Protein AF-A0A963EP84-F1 (afdb_monomer_lite)

Foldseek 3Di:
DQVVVVVVPDDAQDKDKGWAWCVRPVAQNADPPPGHHRDIDIDTDGHHDDPPCPDPPDDDPPPDDDDDDD

pLDDT: mean 80.19, std 16.91, range [43.84, 94.75]

Secondary structure (DSSP, 8-state):
-HHHHHHHHPPTT-EEEEEE-GGGTTGGG-BTTTB-TT--EEEEEE------------------------

Radius of gyration: 19.46 Å; chains: 1; bounding box: 30×58×29 Å

Sequence (70 aa):
PGWTEALQLMPVGSKWKLTIPSDLAYGPAGAGQVIGPNAALVFDVELLSIPSQTAPEGEAADEAAAPASE

Structure (mmCIF, N/CA/C/O backbone):
data_AF-A0A963EP84-F1
#
_entry.id   AF-A0A963EP84-F1
#
loop_
_atom_site.group_PDB
_atom_site.id
_atom_site.type_symbol
_atom_site.label_atom_id
_atom_site.label_alt_id
_atom_site.label_comp_id
_atom_site.label_asym_id
_atom_site.label_entity_id
_atom_site.label_seq_id
_atom_site.pdbx_PDB_ins_code
_atom_site.Cartn_x
_atom_site.Cartn_y
_atom_site.Cartn_z
_atom_site.occupancy
_atom_site.B_iso_or_equiv
_atom_site.auth_seq_id
_atom_site.auth_comp_id
_atom_site.auth_asym_id
_atom_site.auth_atom_id
_atom_site.pdbx_PDB_model_num
ATOM 1 N N . PRO A 1 1 ? -1.539 4.833 -6.482 1.00 80.31 1 PRO A N 1
ATOM 2 C CA . PRO A 1 1 ? -2.636 4.011 -7.046 1.00 80.31 1 PRO A CA 1
ATOM 3 C C . PRO A 1 1 ? -2.822 2.684 -6.293 1.00 80.31 1 PRO A C 1
ATOM 5 O O . PRO A 1 1 ? -3.712 2.628 -5.456 1.00 80.31 1 PRO A O 1
ATOM 8 N N . GLY A 1 2 ? -1.944 1.681 -6.465 1.00 85.62 2 GLY A N 1
ATOM 9 C CA . GLY A 1 2 ? -2.191 0.337 -5.913 1.00 85.62 2 GLY A CA 1
ATOM 10 C C . GLY A 1 2 ? -2.286 0.274 -4.383 1.00 85.62 2 GLY A C 1
ATOM 11 O O . GLY A 1 2 ? -3.160 -0.389 -3.835 1.00 85.62 2 GLY A O 1
ATOM 12 N N . TRP A 1 3 ? -1.433 1.021 -3.678 1.00 86.81 3 TRP A N 1
ATOM 13 C CA . TRP A 1 3 ? -1.478 1.118 -2.213 1.00 86.81 3 TRP A CA 1
ATOM 14 C C . TRP A 1 3 ? -2.710 1.856 -1.689 1.00 86.81 3 TRP A C 1
ATOM 16 O O . TRP A 1 3 ? -3.296 1.451 -0.690 1.00 86.81 3 TRP A O 1
ATOM 26 N N . THR A 1 4 ? -3.097 2.941 -2.358 1.00 86.81 4 THR A N 1
ATOM 27 C CA . THR A 1 4 ? -4.212 3.796 -1.940 1.00 86.81 4 THR A CA 1
ATOM 28 C C . THR A 1 4 ? -5.529 3.029 -1.976 1.00 86.81 4 THR A C 1
ATOM 30 O O . THR A 1 4 ? -6.266 3.045 -0.998 1.00 86.81 4 THR A O 1
ATOM 33 N N . GLU A 1 5 ? -5.795 2.307 -3.065 1.00 87.75 5 GLU A N 1
ATOM 34 C CA . GLU A 1 5 ? -7.013 1.506 -3.215 1.00 87.75 5 GLU A CA 1
ATOM 35 C C . GLU A 1 5 ? -7.027 0.321 -2.244 1.00 87.75 5 GLU A C 1
ATOM 37 O O . GLU A 1 5 ? -8.024 0.076 -1.568 1.00 87.75 5 GLU A O 1
ATOM 42 N N . ALA A 1 6 ? -5.899 -0.386 -2.114 1.00 88.44 6 ALA A N 1
ATOM 43 C CA . ALA A 1 6 ? -5.810 -1.542 -1.232 1.00 88.44 6 ALA A CA 1
ATOM 44 C C . ALA A 1 6 ? -6.048 -1.180 0.241 1.00 88.44 6 ALA A C 1
ATOM 46 O O . ALA A 1 6 ? -6.798 -1.875 0.923 1.00 88.44 6 ALA A O 1
ATOM 47 N N . LEU A 1 7 ? -5.455 -0.084 0.728 1.00 88.12 7 LEU A N 1
ATOM 48 C CA . LEU A 1 7 ? -5.627 0.357 2.116 1.00 88.12 7 LEU A CA 1
ATOM 49 C C . LEU A 1 7 ? -7.044 0.872 2.399 1.00 88.12 7 LEU A C 1
ATOM 51 O O . LEU A 1 7 ? -7.537 0.681 3.505 1.00 88.12 7 LEU A O 1
ATOM 55 N N . GLN A 1 8 ? -7.716 1.478 1.416 1.00 89.06 8 GLN A N 1
ATOM 56 C CA . GLN A 1 8 ? -9.105 1.933 1.562 1.00 89.06 8 GLN A CA 1
ATOM 57 C C . GLN A 1 8 ? -10.107 0.778 1.686 1.00 89.06 8 GLN A C 1
ATOM 59 O O . GLN A 1 8 ? -11.146 0.933 2.323 1.00 89.06 8 GLN A O 1
ATOM 64 N N . LEU A 1 9 ? -9.807 -0.378 1.090 1.00 89.56 9 LEU A N 1
ATOM 65 C CA . LEU A 1 9 ? -10.662 -1.568 1.144 1.00 89.56 9 LEU A CA 1
ATOM 66 C C . LEU A 1 9 ? -10.380 -2.462 2.359 1.00 89.56 9 LEU A C 1
ATOM 68 O O . LEU A 1 9 ? -11.147 -3.385 2.639 1.00 89.56 9 LEU A O 1
ATOM 72 N N . MET A 1 10 ? -9.274 -2.224 3.062 1.00 90.88 10 MET A N 1
ATOM 73 C CA . MET A 1 10 ? -8.785 -3.118 4.099 1.00 90.88 10 MET A CA 1
ATOM 74 C C . MET A 1 10 ? -9.462 -2.828 5.453 1.00 90.88 10 MET A C 1
ATOM 76 O O . MET A 1 10 ? -9.395 -1.701 5.945 1.00 90.88 10 MET A O 1
ATOM 80 N N . PRO A 1 11 ? -10.088 -3.825 6.107 1.00 88.75 11 PRO A N 1
ATOM 81 C CA . PRO A 1 11 ? -10.671 -3.636 7.431 1.00 88.75 11 PRO A CA 1
ATOM 82 C C . PRO A 1 11 ? -9.587 -3.515 8.510 1.00 88.75 11 PRO A C 1
ATOM 84 O O . PRO A 1 11 ? -8.592 -4.246 8.488 1.00 88.75 11 PRO A O 1
ATOM 87 N N . VAL A 1 12 ? -9.810 -2.654 9.508 1.00 92.12 12 VAL A N 1
ATOM 88 C CA . VAL A 1 12 ? -8.921 -2.526 10.677 1.00 92.12 12 VAL A CA 1
ATOM 89 C C . VAL A 1 12 ? -8.830 -3.860 11.426 1.00 92.12 12 VAL A C 1
ATOM 91 O O . VAL A 1 12 ? -9.829 -4.547 11.621 1.00 92.12 12 VAL A O 1
ATOM 94 N N . GLY A 1 13 ? -7.618 -4.234 11.825 1.00 91.50 13 GLY A N 1
ATOM 95 C CA . GLY A 1 13 ? -7.269 -5.514 12.440 1.00 91.50 13 GLY A CA 1
ATOM 96 C C . GLY A 1 13 ? -7.010 -6.648 11.443 1.00 91.50 13 GLY A C 1
ATOM 97 O O . GLY A 1 13 ? -6.729 -7.768 11.863 1.00 91.50 13 GLY A O 1
ATOM 98 N N . SER A 1 14 ? -7.109 -6.399 10.134 1.00 92.75 14 SER A N 1
ATOM 99 C CA . SER A 1 14 ? -6.874 -7.431 9.116 1.00 92.75 14 SER A CA 1
ATOM 100 C C . SER A 1 14 ? -5.405 -7.522 8.714 1.00 92.75 14 SER A C 1
ATOM 102 O O . SER A 1 14 ? -4.659 -6.546 8.797 1.00 92.75 14 SER A O 1
ATOM 104 N N . LYS A 1 15 ? -5.008 -8.691 8.195 1.00 94.62 15 LYS A N 1
ATOM 105 C CA . LYS A 1 15 ? -3.705 -8.918 7.562 1.00 94.62 15 LYS A CA 1
ATOM 106 C C . LYS A 1 15 ? -3.882 -9.394 6.130 1.00 94.62 15 LYS A C 1
ATOM 108 O O . LYS A 1 15 ? -4.497 -10.434 5.900 1.00 94.62 15 LYS A O 1
ATOM 113 N N . TRP A 1 16 ? -3.383 -8.622 5.174 1.00 94.75 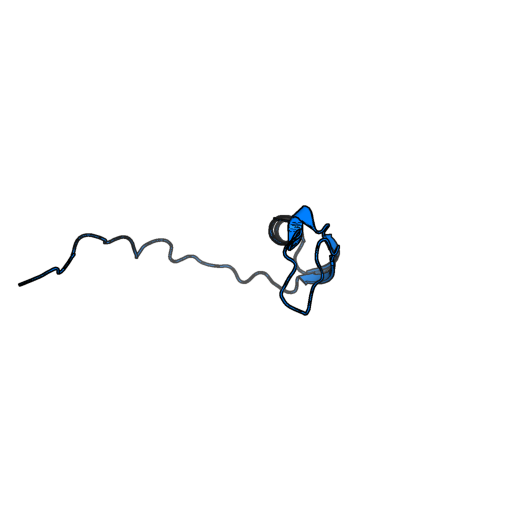16 TRP A N 1
ATOM 114 C CA . TRP A 1 16 ? -3.558 -8.856 3.745 1.00 94.75 16 TRP A CA 1
ATOM 115 C C . TRP A 1 16 ? -2.206 -8.991 3.056 1.00 94.75 16 TRP A C 1
ATOM 117 O O . TRP A 1 16 ? -1.243 -8.309 3.402 1.00 94.75 16 TRP A O 1
ATOM 127 N N . LYS A 1 17 ? -2.162 -9.846 2.034 1.00 94.44 17 LYS A N 1
ATOM 128 C CA . LYS A 1 17 ? -1.022 -9.947 1.129 1.00 94.44 17 LYS A CA 1
ATOM 129 C C . LYS A 1 17 ? -1.349 -9.214 -0.164 1.00 94.44 17 LYS A C 1
ATOM 131 O O . LYS A 1 17 ? -2.170 -9.678 -0.953 1.00 94.44 17 LYS A O 1
ATOM 136 N N . LEU A 1 18 ? -0.716 -8.069 -0.373 1.00 93.19 18 LEU A N 1
ATOM 137 C CA . LEU A 1 18 ? -0.917 -7.233 -1.548 1.00 93.19 18 LEU A CA 1
ATOM 138 C C . LEU A 1 18 ? 0.113 -7.590 -2.611 1.00 93.19 18 LEU A C 1
ATOM 140 O O . LEU A 1 18 ? 1.310 -7.604 -2.340 1.00 93.19 18 LEU A O 1
ATOM 144 N N . THR A 1 19 ? -0.357 -7.853 -3.826 1.00 93.81 19 THR A N 1
ATOM 145 C CA . THR A 1 19 ? 0.503 -8.002 -5.004 1.00 93.81 19 THR A CA 1
ATOM 146 C C . THR A 1 19 ? 0.213 -6.837 -5.932 1.00 93.81 19 THR A C 1
ATOM 148 O O . THR A 1 19 ? -0.870 -6.762 -6.508 1.00 93.81 19 THR A O 1
ATOM 151 N N . ILE A 1 20 ? 1.158 -5.908 -6.036 1.00 92.31 20 ILE A N 1
ATOM 152 C CA . ILE A 1 20 ? 1.004 -4.679 -6.808 1.00 92.31 20 ILE A CA 1
ATOM 153 C C . ILE A 1 20 ? 1.890 -4.794 -8.053 1.00 92.31 20 ILE A C 1
ATOM 155 O O . ILE A 1 20 ? 3.117 -4.866 -7.917 1.00 92.31 20 ILE A O 1
ATOM 159 N N . PRO A 1 21 ? 1.306 -4.836 -9.265 1.00 93.44 21 PRO A N 1
ATOM 160 C CA . PRO A 1 21 ? 2.086 -4.827 -10.494 1.00 93.44 21 PRO A CA 1
ATOM 161 C C . PRO A 1 21 ? 2.838 -3.501 -10.626 1.00 93.44 21 PRO A C 1
ATOM 163 O O . PRO A 1 21 ? 2.414 -2.474 -10.090 1.00 93.44 21 PRO A O 1
ATOM 166 N N . SER A 1 22 ? 3.947 -3.512 -11.362 1.00 93.31 22 SER A N 1
ATOM 167 C CA . SER A 1 22 ? 4.815 -2.342 -11.504 1.00 93.31 22 SER A CA 1
ATOM 168 C C . SER A 1 22 ? 4.080 -1.101 -11.995 1.00 93.31 22 SER A C 1
ATOM 170 O O . SER A 1 22 ? 4.362 -0.012 -11.507 1.00 93.31 22 SER A O 1
ATOM 172 N N . ASP A 1 23 ? 3.102 -1.260 -12.888 1.00 91.06 23 ASP A N 1
ATOM 173 C CA . ASP A 1 23 ? 2.311 -0.158 -13.454 1.00 91.06 23 ASP A CA 1
ATOM 174 C C . ASP A 1 23 ? 1.525 0.627 -12.393 1.00 91.06 23 ASP A C 1
ATOM 176 O O . ASP A 1 23 ? 1.273 1.818 -12.550 1.00 91.06 23 ASP A O 1
ATOM 180 N N . LEU A 1 24 ? 1.169 -0.027 -11.281 1.00 89.62 24 LEU A N 1
ATOM 181 C CA . LEU A 1 24 ? 0.471 0.583 -10.145 1.00 89.62 24 LEU A CA 1
ATOM 182 C C . LEU A 1 24 ? 1.416 0.952 -8.987 1.00 89.62 24 LEU A C 1
ATOM 184 O O . LEU A 1 24 ? 0.954 1.473 -7.963 1.00 89.62 24 LEU A O 1
ATOM 188 N N . ALA A 1 25 ? 2.715 0.68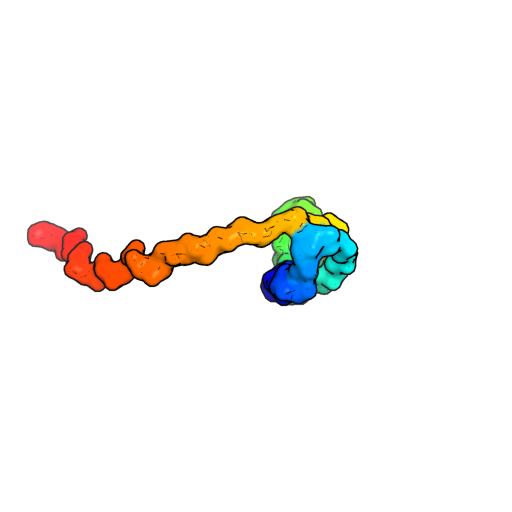3 -9.155 1.00 89.56 25 ALA A N 1
ATOM 189 C CA . ALA A 1 25 ? 3.797 0.934 -8.211 1.00 89.56 25 ALA A CA 1
ATOM 190 C C . ALA A 1 25 ? 4.826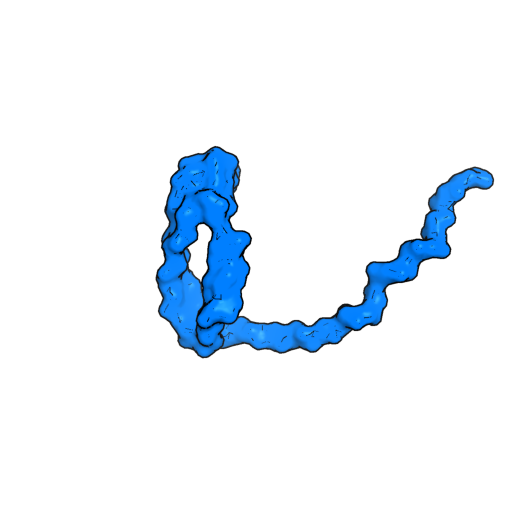 1.923 -8.801 1.00 89.56 25 ALA A C 1
ATOM 192 O O . ALA A 1 25 ? 4.488 3.079 -9.039 1.00 89.56 25 ALA A O 1
ATOM 193 N N . TYR A 1 26 ? 6.079 1.493 -9.005 1.00 91.31 26 TYR A N 1
ATOM 194 C CA . TYR A 1 26 ? 7.190 2.353 -9.453 1.00 91.31 26 TYR A CA 1
ATOM 195 C C . TYR A 1 26 ? 7.469 2.293 -10.964 1.00 91.31 26 TYR A C 1
ATOM 197 O O . TYR A 1 26 ? 8.370 2.969 -11.463 1.00 91.31 26 TYR A O 1
ATOM 205 N N . GLY A 1 27 ? 6.704 1.488 -11.702 1.00 89.69 27 GLY A N 1
ATOM 206 C CA . GLY A 1 27 ? 6.765 1.400 -13.155 1.00 89.69 27 GLY A CA 1
ATOM 207 C C . GLY A 1 27 ? 8.167 1.101 -13.710 1.00 89.69 27 GLY A C 1
ATOM 208 O O . GLY A 1 27 ? 8.992 0.464 -13.046 1.00 89.69 27 GLY A O 1
ATOM 209 N N . PRO A 1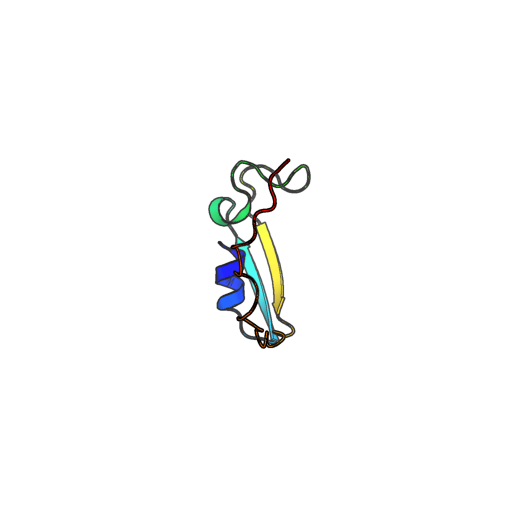 28 ? 8.463 1.586 -14.927 1.00 90.94 28 PRO A N 1
ATOM 210 C CA . PRO A 1 28 ? 9.767 1.413 -15.566 1.00 90.94 28 PRO A CA 1
ATOM 211 C C . PRO A 1 28 ? 10.906 2.157 -14.865 1.00 90.94 28 PRO A C 1
ATOM 213 O O . PRO A 1 28 ? 12.065 1.830 -15.091 1.00 90.94 28 PRO A O 1
ATOM 216 N N . ALA A 1 29 ? 10.597 3.163 -14.044 1.00 89.12 29 ALA A N 1
ATOM 217 C CA . ALA A 1 29 ? 11.605 3.952 -13.342 1.00 89.12 29 ALA A CA 1
ATOM 218 C C . ALA A 1 29 ? 12.180 3.214 -12.122 1.00 89.12 29 ALA A C 1
ATOM 220 O O . ALA A 1 2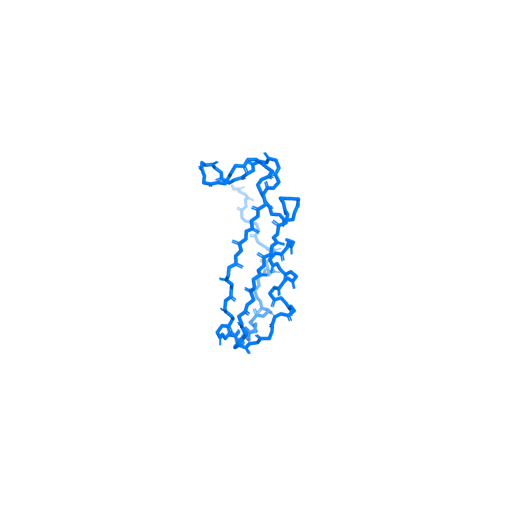9 ? 13.333 3.442 -11.758 1.00 89.12 29 ALA A O 1
ATOM 221 N N . GLY A 1 30 ? 11.397 2.324 -11.502 1.00 88.94 30 GLY A N 1
ATOM 222 C CA . GLY A 1 30 ? 11.790 1.668 -10.257 1.00 88.94 30 GLY A CA 1
ATOM 223 C C . GLY A 1 30 ? 11.960 2.663 -9.100 1.00 88.94 30 GLY A C 1
ATOM 224 O O . GLY A 1 30 ? 11.488 3.800 -9.150 1.00 88.94 30 GLY A O 1
ATOM 225 N N . ALA A 1 31 ? 12.631 2.231 -8.032 1.00 88.38 31 ALA A N 1
ATOM 226 C CA . ALA A 1 31 ? 12.932 3.073 -6.872 1.00 88.38 31 ALA A CA 1
ATOM 227 C C . ALA A 1 31 ? 14.422 2.987 -6.530 1.00 88.38 31 ALA A C 1
ATOM 229 O O . ALA A 1 31 ? 14.857 2.164 -5.715 1.00 88.38 31 ALA A O 1
ATOM 230 N N . GLY A 1 32 ? 15.209 3.844 -7.186 1.00 85.19 32 GLY A N 1
ATOM 231 C CA . GLY A 1 32 ? 16.658 3.907 -7.015 1.00 85.19 32 GLY A CA 1
ATOM 232 C C . GLY A 1 32 ? 17.315 2.541 -7.226 1.00 85.19 32 GLY A C 1
ATOM 233 O O . GLY A 1 32 ? 17.024 1.847 -8.192 1.00 85.19 32 GLY A O 1
ATOM 234 N N . GLN A 1 33 ? 18.176 2.144 -6.289 1.00 86.56 33 GLN A N 1
ATOM 235 C CA . GLN A 1 33 ? 18.877 0.853 -6.327 1.00 86.56 33 GLN A CA 1
ATOM 236 C C . GLN A 1 33 ? 18.117 -0.278 -5.609 1.00 86.56 33 GLN A C 1
ATOM 238 O O . GLN A 1 33 ? 18.608 -1.401 -5.553 1.00 86.56 33 GLN A O 1
ATOM 243 N N . VAL A 1 34 ? 16.955 0.016 -5.011 1.00 90.38 34 VAL A N 1
ATOM 244 C CA . VAL A 1 34 ? 16.228 -0.925 -4.139 1.00 90.38 34 VAL A CA 1
ATOM 245 C C . VAL A 1 34 ? 15.168 -1.697 -4.919 1.00 90.38 34 VAL A C 1
ATOM 247 O O . VAL A 1 34 ? 14.975 -2.887 -4.682 1.00 90.38 34 VAL A O 1
ATOM 250 N N . ILE A 1 35 ? 14.491 -1.036 -5.862 1.00 88.25 35 ILE A N 1
ATOM 251 C CA . ILE A 1 35 ? 13.437 -1.643 -6.681 1.00 88.25 35 ILE A CA 1
ATOM 252 C C . ILE A 1 35 ? 13.804 -1.486 -8.150 1.00 88.25 35 ILE A C 1
ATOM 254 O O . ILE A 1 35 ? 13.905 -0.366 -8.649 1.00 88.25 35 ILE A O 1
ATOM 258 N N . GLY A 1 36 ? 13.980 -2.620 -8.828 1.00 91.12 36 GLY A N 1
ATOM 259 C CA . GLY A 1 36 ? 14.297 -2.659 -10.249 1.00 91.12 36 GLY A CA 1
ATOM 260 C C . GLY A 1 36 ? 13.154 -2.158 -11.146 1.00 91.12 36 GLY A C 1
ATOM 261 O O . GLY A 1 36 ? 11.995 -2.102 -10.721 1.00 91.12 36 GLY A O 1
ATOM 262 N N . PRO A 1 37 ? 13.469 -1.814 -12.404 1.00 92.50 37 PRO A N 1
ATOM 263 C CA . PRO A 1 37 ? 12.474 -1.393 -13.382 1.00 92.50 37 PRO A CA 1
ATOM 264 C C . PRO A 1 37 ? 11.451 -2.507 -13.631 1.00 92.50 37 PRO A C 1
ATOM 266 O O . PRO A 1 37 ? 11.815 -3.675 -13.766 1.00 92.50 37 PRO A O 1
ATOM 269 N N . ASN A 1 38 ? 10.171 -2.139 -13.711 1.00 93.19 38 ASN A N 1
ATOM 270 C CA . ASN A 1 38 ? 9.048 -3.057 -13.943 1.00 93.19 38 ASN A CA 1
ATOM 271 C C . ASN A 1 38 ? 8.928 -4.202 -12.915 1.00 93.19 38 ASN A C 1
ATOM 273 O O . ASN A 1 38 ? 8.367 -5.258 -13.205 1.00 93.19 38 ASN A O 1
ATOM 277 N N . ALA A 1 39 ? 9.443 -4.009 -11.699 1.00 92.38 39 ALA A N 1
ATOM 278 C CA . ALA A 1 39 ? 9.314 -4.997 -10.637 1.00 92.38 39 ALA A CA 1
ATOM 279 C C . ALA A 1 39 ? 7.893 -5.003 -10.053 1.00 92.38 39 ALA A C 1
ATOM 281 O O . ALA A 1 39 ? 7.379 -3.972 -9.610 1.00 92.38 39 ALA A O 1
ATOM 282 N N . ALA A 1 40 ? 7.273 -6.184 -10.011 1.00 92.00 40 ALA A N 1
ATOM 283 C CA . ALA A 1 40 ? 6.068 -6.407 -9.223 1.00 92.00 40 ALA A CA 1
ATOM 284 C C . ALA A 1 40 ? 6.436 -6.498 -7.740 1.00 92.00 40 ALA A C 1
ATOM 286 O O . ALA A 1 40 ? 7.432 -7.125 -7.373 1.00 92.00 40 ALA A O 1
ATOM 287 N N . LEU A 1 41 ? 5.622 -5.884 -6.888 1.00 91.31 41 LEU A N 1
ATOM 288 C CA . LEU A 1 41 ? 5.872 -5.837 -5.457 1.00 91.31 41 LEU A CA 1
ATOM 289 C C . LEU A 1 41 ? 4.860 -6.685 -4.706 1.00 91.31 41 LEU A C 1
ATOM 291 O O . LEU A 1 41 ? 3.664 -6.643 -4.988 1.00 91.31 41 LEU A O 1
ATOM 295 N N . VAL A 1 42 ? 5.351 -7.426 -3.720 1.00 92.62 42 VAL A N 1
ATOM 296 C CA . VAL A 1 42 ? 4.525 -8.245 -2.839 1.00 92.62 42 VAL A CA 1
ATOM 297 C C . VAL A 1 42 ? 4.754 -7.780 -1.412 1.00 92.62 42 VAL A C 1
ATOM 299 O O . VAL A 1 42 ? 5.885 -7.794 -0.933 1.00 92.62 42 VAL A O 1
ATOM 302 N N . PHE A 1 43 ? 3.681 -7.376 -0.741 1.00 91.88 43 PHE A N 1
ATOM 303 C CA . PHE A 1 43 ? 3.718 -6.875 0.627 1.00 91.88 43 PHE A CA 1
ATOM 304 C C . PHE A 1 43 ? 2.778 -7.673 1.516 1.00 91.88 43 PHE A C 1
ATOM 306 O O . PHE A 1 43 ? 1.644 -7.948 1.129 1.00 91.88 43 PHE A O 1
ATOM 313 N N . ASP A 1 44 ? 3.231 -7.982 2.725 1.00 94.38 44 ASP A N 1
ATOM 314 C CA . ASP A 1 44 ? 2.371 -8.445 3.809 1.00 94.38 44 ASP A CA 1
ATOM 315 C C . ASP A 1 44 ? 2.053 -7.244 4.701 1.00 94.38 44 ASP A C 1
ATOM 317 O O . ASP A 1 44 ? 2.926 -6.709 5.385 1.00 94.38 44 ASP A O 1
ATOM 321 N N . VAL A 1 45 ? 0.804 -6.791 4.649 1.00 92.75 45 VAL A N 1
ATOM 322 C CA . VAL A 1 45 ? 0.327 -5.588 5.332 1.00 92.75 45 VAL A CA 1
ATOM 323 C C . VAL A 1 45 ? -0.618 -5.998 6.447 1.00 92.75 45 VAL A C 1
ATOM 325 O O . VAL A 1 45 ? -1.496 -6.835 6.251 1.00 92.75 45 VAL A O 1
ATOM 328 N N . GLU A 1 46 ? -0.460 -5.385 7.612 1.00 94.19 46 GLU A N 1
ATOM 329 C CA . GLU A 1 46 ? -1.356 -5.550 8.752 1.00 94.19 46 GLU A CA 1
ATOM 330 C C . GLU A 1 46 ? -1.860 -4.173 9.179 1.00 94.19 46 GLU A C 1
ATOM 332 O O . GLU A 1 46 ? -1.071 -3.289 9.521 1.00 94.19 46 GLU A O 1
ATOM 337 N N . LEU A 1 47 ? -3.175 -3.966 9.101 1.00 91.56 47 LEU A N 1
ATOM 338 C CA . LEU A 1 47 ? -3.781 -2.679 9.420 1.00 91.56 47 LEU A CA 1
ATOM 339 C C . LEU A 1 47 ? -4.150 -2.659 10.900 1.00 91.56 47 LEU A C 1
ATOM 341 O O . LEU A 1 47 ? -5.181 -3.195 11.282 1.00 91.56 47 LEU A O 1
ATOM 345 N N . LEU A 1 48 ? -3.322 -2.044 11.741 1.00 90.06 48 LEU A N 1
ATOM 346 C CA . LEU A 1 48 ? -3.521 -2.074 13.195 1.00 90.06 48 LEU A CA 1
ATOM 347 C C . LEU A 1 48 ? -4.614 -1.111 13.674 1.00 90.06 48 LEU A C 1
ATOM 349 O O . LEU A 1 48 ? -5.435 -1.463 14.515 1.00 90.06 48 LEU A O 1
ATOM 353 N N . SER A 1 49 ? -4.616 0.117 13.158 1.00 87.88 49 SER A N 1
ATOM 354 C CA . SER A 1 49 ? -5.586 1.152 13.512 1.00 87.88 49 SER A CA 1
ATOM 355 C C . SER A 1 49 ? -5.568 2.260 12.465 1.00 87.88 49 SER A C 1
ATOM 357 O O . SER A 1 49 ? -4.528 2.519 11.858 1.00 87.88 49 SER A O 1
ATOM 359 N N . ILE A 1 50 ? -6.706 2.924 12.272 1.00 85.19 50 ILE A N 1
ATOM 360 C CA . ILE A 1 50 ? -6.787 4.173 11.517 1.00 85.19 50 ILE A CA 1
ATOM 361 C C . ILE A 1 50 ? -6.958 5.282 12.556 1.00 85.19 50 ILE A C 1
ATOM 363 O O . ILE A 1 50 ? -8.024 5.359 13.176 1.00 85.19 50 ILE A O 1
ATOM 367 N N . PRO A 1 51 ? -5.936 6.123 12.803 1.00 80.75 51 PRO A N 1
ATOM 368 C CA . PRO A 1 51 ? -6.133 7.290 13.644 1.00 80.75 51 PRO A CA 1
ATOM 369 C C . PRO A 1 51 ? -7.176 8.173 12.959 1.00 80.75 51 PRO A C 1
ATOM 371 O O . PRO A 1 51 ? -7.016 8.533 11.793 1.00 80.75 51 PRO A O 1
ATOM 374 N N . SER A 1 52 ? -8.268 8.480 13.660 1.00 69.31 52 SER A N 1
ATOM 375 C CA . SER A 1 52 ? -9.284 9.393 13.146 1.00 69.31 52 SER A CA 1
ATOM 376 C C . SER A 1 52 ? -8.606 10.733 12.897 1.00 69.31 52 SER A C 1
ATOM 378 O O . SER A 1 52 ? -8.276 11.451 13.841 1.00 69.31 52 SER A O 1
ATOM 380 N N . GLN A 1 53 ? -8.358 11.059 11.632 1.00 61.22 53 GLN A N 1
ATOM 381 C CA . GLN A 1 53 ? -7.978 12.404 11.247 1.00 61.22 53 GLN A CA 1
ATOM 382 C C . GLN A 1 53 ? -9.234 13.256 11.418 1.00 61.22 53 GLN A C 1
ATOM 384 O O . GLN A 1 53 ? -10.011 13.449 10.489 1.00 61.22 53 GLN A O 1
ATOM 389 N N . THR A 1 54 ? -9.467 13.731 12.640 1.00 46.91 54 THR A N 1
ATOM 390 C CA . THR A 1 54 ? -10.244 14.949 12.834 1.00 46.91 54 THR A CA 1
ATOM 391 C C . THR A 1 54 ? -9.463 16.031 12.101 1.00 46.91 54 THR A C 1
ATOM 393 O O . THR A 1 54 ? -8.449 16.520 12.593 1.00 46.91 54 THR A O 1
ATOM 396 N N . ALA A 1 55 ? -9.858 16.304 10.863 1.00 52.78 55 ALA A N 1
ATOM 397 C CA . ALA A 1 55 ? -9.277 17.363 10.064 1.00 52.78 55 ALA A CA 1
ATOM 398 C C . ALA A 1 55 ? -9.501 18.708 10.771 1.00 52.78 55 ALA A C 1
ATOM 400 O O . ALA A 1 55 ? -10.635 18.995 11.159 1.00 52.78 55 ALA A O 1
ATOM 401 N N . PRO A 1 56 ? -8.491 19.580 10.888 1.00 48.34 56 PRO A N 1
ATOM 402 C CA . PRO A 1 56 ? -8.726 20.997 10.747 1.00 48.34 56 PRO A CA 1
ATOM 403 C C . PRO A 1 56 ? -8.615 21.298 9.248 1.00 48.34 56 PRO A C 1
ATOM 405 O O . PRO A 1 56 ? -7.549 21.654 8.758 1.00 48.34 56 PRO A O 1
ATOM 408 N N . GLU A 1 57 ? -9.686 21.077 8.486 1.00 55.59 57 GLU A N 1
ATOM 409 C CA . GLU A 1 57 ? -9.758 21.618 7.126 1.00 55.59 57 GLU A CA 1
ATOM 410 C C . GLU A 1 57 ? -10.438 22.981 7.209 1.00 55.59 57 GLU A C 1
ATOM 412 O O . GLU A 1 57 ? -11.660 23.110 7.231 1.00 55.59 57 GLU A O 1
ATOM 417 N N . GLY A 1 58 ? -9.594 23.989 7.381 1.00 57.06 58 GLY A N 1
ATOM 418 C CA . GLY A 1 58 ? -9.971 25.383 7.514 1.00 57.06 58 GLY A CA 1
ATOM 419 C C . GLY A 1 58 ? -8.840 26.140 8.182 1.00 57.06 58 GLY A C 1
ATOM 420 O O .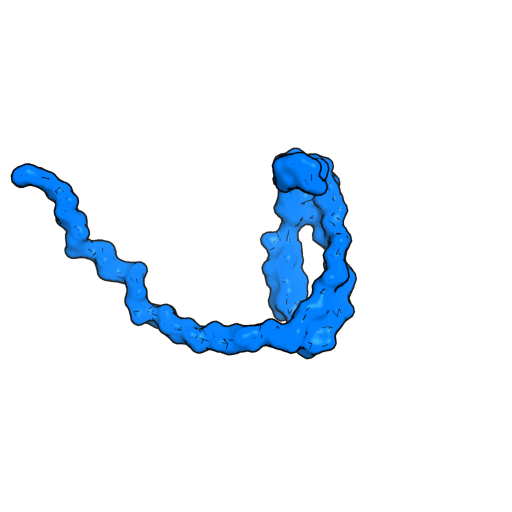 GLY A 1 58 ? -8.944 26.384 9.372 1.00 57.06 58 GLY A O 1
ATOM 421 N N . GLU A 1 59 ? -7.751 26.388 7.443 1.00 57.25 59 GLU A N 1
ATOM 422 C CA . GLU A 1 59 ? -6.873 27.575 7.526 1.00 57.25 59 GLU A CA 1
ATOM 423 C C . GLU A 1 59 ? -5.561 27.302 6.762 1.00 57.25 59 GLU A C 1
ATOM 425 O O . GLU A 1 59 ? -4.608 26.783 7.333 1.00 57.25 59 GLU A O 1
ATOM 430 N N . ALA A 1 60 ? -5.527 27.596 5.457 1.00 52.50 60 ALA A N 1
ATOM 431 C CA . ALA A 1 60 ? -4.322 28.013 4.716 1.00 52.50 60 ALA A CA 1
ATOM 432 C C . ALA A 1 60 ? -4.660 28.217 3.228 1.00 52.50 60 ALA A C 1
ATOM 434 O O . ALA A 1 60 ? -4.162 27.521 2.347 1.00 52.50 60 ALA A O 1
ATOM 435 N N . ALA A 1 61 ? -5.541 29.175 2.955 1.00 52.88 61 ALA A N 1
ATOM 436 C CA . ALA A 1 61 ? -5.612 29.838 1.657 1.00 52.88 61 ALA A CA 1
ATOM 437 C C . ALA A 1 61 ? -6.027 31.301 1.876 1.00 52.88 61 ALA A C 1
ATOM 439 O O . ALA A 1 61 ? -6.987 31.780 1.284 1.00 52.88 61 ALA A O 1
ATOM 440 N N . ASP A 1 62 ? -5.318 31.997 2.770 1.00 54.31 62 ASP A N 1
ATOM 441 C CA . ASP A 1 62 ? -5.154 33.445 2.638 1.00 54.31 62 ASP A CA 1
ATOM 442 C C . ASP A 1 62 ? -3.853 33.665 1.855 1.00 54.31 62 ASP A C 1
ATOM 444 O O . ASP A 1 62 ? -2.766 33.826 2.404 1.00 54.31 62 ASP A O 1
ATOM 448 N N . GLU A 1 63 ? -3.960 33.532 0.533 1.00 52.06 63 GLU A N 1
ATOM 449 C CA . GLU A 1 63 ? -2.975 34.044 -0.413 1.00 52.06 63 GLU A CA 1
ATOM 450 C C . GLU A 1 63 ? -3.513 35.381 -0.936 1.00 52.06 63 GLU A C 1
ATOM 452 O O . GLU A 1 63 ? -4.156 35.447 -1.980 1.00 52.06 63 GLU A O 1
ATOM 457 N N . ALA A 1 64 ? -3.296 36.457 -0.174 1.00 53.81 64 ALA A N 1
ATOM 458 C CA . ALA A 1 64 ? -3.398 37.830 -0.670 1.00 53.81 64 ALA A CA 1
ATOM 459 C C . ALA A 1 64 ? -2.519 38.799 0.140 1.00 53.81 64 ALA A C 1
ATOM 461 O O . ALA A 1 64 ? -2.948 39.876 0.541 1.00 53.81 64 ALA A O 1
ATOM 462 N N . ALA A 1 65 ? -1.252 38.450 0.341 1.00 50.19 65 ALA A N 1
ATOM 463 C CA . ALA A 1 65 ? -0.227 39.442 0.644 1.00 50.19 65 ALA A CA 1
ATOM 464 C C . ALA A 1 65 ? 1.090 38.996 0.016 1.00 50.19 65 ALA A C 1
ATOM 466 O O . ALA A 1 65 ? 1.906 38.323 0.637 1.00 50.19 65 ALA A O 1
ATOM 467 N N . ALA A 1 66 ? 1.284 39.364 -1.247 1.00 55.56 66 ALA A N 1
ATOM 468 C CA . ALA A 1 66 ? 2.608 39.414 -1.842 1.00 55.56 66 ALA A CA 1
ATOM 469 C C . ALA A 1 66 ? 3.348 40.648 -1.291 1.00 55.56 66 ALA A C 1
ATOM 471 O O . ALA A 1 66 ? 2.867 41.763 -1.500 1.00 55.56 66 ALA A O 1
ATOM 472 N N . PRO A 1 67 ? 4.517 40.511 -0.641 1.00 53.72 67 PRO A N 1
ATOM 473 C CA . PRO A 1 67 ? 5.487 41.588 -0.569 1.00 53.72 67 PRO A CA 1
ATOM 474 C C . PRO A 1 67 ? 6.563 41.347 -1.636 1.00 53.72 67 PRO A C 1
ATOM 476 O O . PRO A 1 67 ? 7.505 40.585 -1.442 1.00 53.72 67 PRO A O 1
ATOM 479 N N . ALA A 1 68 ? 6.418 42.011 -2.774 1.00 46.81 68 ALA A N 1
ATOM 480 C CA . ALA A 1 68 ? 7.509 42.312 -3.696 1.00 46.81 68 ALA A CA 1
ATOM 481 C C . ALA A 1 68 ? 7.254 43.739 -4.182 1.00 46.81 68 ALA A C 1
ATOM 483 O O . ALA A 1 68 ? 6.127 44.044 -4.554 1.00 46.81 68 ALA A O 1
ATOM 484 N N . SER A 1 69 ? 8.171 44.687 -4.230 1.00 47.88 69 SER A N 1
ATOM 485 C CA . SER A 1 69 ? 9.544 44.870 -3.773 1.00 47.88 69 SER A CA 1
ATOM 486 C C . SER A 1 69 ? 9.795 46.364 -4.033 1.00 47.88 69 SER A C 1
ATOM 488 O O . SER A 1 69 ? 9.310 46.862 -5.048 1.00 47.88 69 SER A O 1
ATOM 490 N N . GLU A 1 70 ? 10.598 47.000 -3.177 1.00 43.84 70 GLU A N 1
ATOM 491 C CA . GLU A 1 70 ? 11.235 48.323 -3.375 1.00 43.84 70 GLU A CA 1
ATOM 492 C C . GLU A 1 70 ? 10.399 49.600 -3.154 1.00 43.84 70 GLU A C 1
ATOM 494 O O . GLU A 1 70 ? 9.301 49.759 -3.732 1.00 43.84 70 GLU A O 1
#